Protein AF-A0A358B260-F1 (afdb_monomer_lite)

pLDDT: mean 90.32, std 5.15, range [68.19, 95.5]

Radius of gyration: 11.91 Å; chains: 1; bounding box: 26×24×34 Å

Secondary structure (DSSP, 8-state):
-EETTEE-EEEEE--S-EEEEETTEEEEE-SEEEEEES--TT-HHHHHHHHHHHHHHTT--B-TTBPEEEETTEEEEEEEE-

Structure (mmCIF, N/CA/C/O 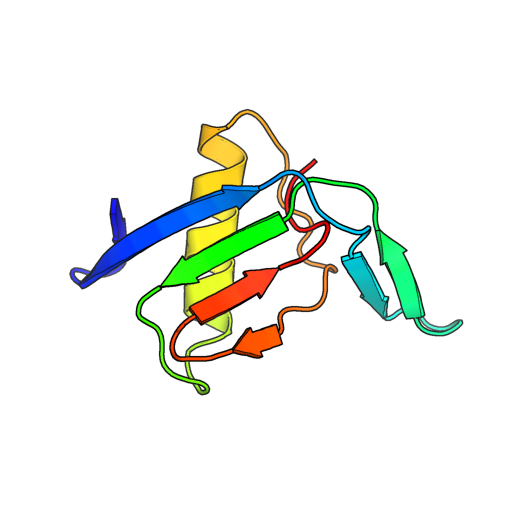backbone):
data_AF-A0A358B260-F1
#
_entry.id   AF-A0A358B260-F1
#
loop_
_atom_site.group_PDB
_atom_site.id
_atom_site.type_symbol
_atom_site.label_atom_id
_atom_site.label_alt_id
_atom_site.label_comp_id
_atom_site.label_asym_id
_atom_site.label_entity_id
_atom_site.label_seq_id
_atom_site.pdbx_PDB_ins_code
_atom_site.Cartn_x
_atom_site.Cartn_y
_atom_site.Cartn_z
_atom_site.occupancy
_atom_site.B_iso_or_equiv
_atom_site.auth_seq_id
_atom_site.auth_comp_id
_atom_site.auth_asym_id
_atom_site.auth_atom_id
_atom_site.pdbx_PDB_model_num
ATOM 1 N N . MET A 1 1 ? 3.244 8.530 -12.567 1.00 68.19 1 MET A N 1
ATOM 2 C CA . MET A 1 1 ? 3.925 9.369 -11.548 1.00 68.19 1 MET A CA 1
ATOM 3 C C . MET A 1 1 ? 5.403 9.013 -11.547 1.00 68.19 1 MET A C 1
ATOM 5 O O . MET A 1 1 ? 5.702 7.884 -11.892 1.00 68.19 1 MET A O 1
ATOM 9 N N . SER A 1 2 ? 6.322 9.914 -11.199 1.00 77.25 2 SER A N 1
ATOM 10 C CA . SER A 1 2 ? 7.736 9.561 -11.001 1.00 77.25 2 SER A CA 1
ATOM 11 C C . SER A 1 2 ? 8.143 9.703 -9.531 1.00 77.25 2 SER A C 1
ATOM 13 O O . SER A 1 2 ? 7.655 10.591 -8.834 1.00 77.25 2 SER A O 1
ATOM 15 N N . TYR A 1 3 ? 9.006 8.810 -9.045 1.00 77.94 3 TYR A N 1
ATOM 16 C CA . TYR A 1 3 ? 9.609 8.866 -7.708 1.00 77.94 3 TYR A CA 1
ATOM 17 C C . TYR A 1 3 ? 11.094 8.512 -7.833 1.00 77.94 3 TYR A C 1
ATOM 19 O O . TYR A 1 3 ? 11.445 7.534 -8.486 1.00 77.94 3 TYR A O 1
ATOM 27 N N . ARG A 1 4 ? 11.992 9.348 -7.297 1.00 81.25 4 ARG A N 1
ATOM 28 C CA . ARG A 1 4 ? 13.456 9.179 -7.453 1.00 81.25 4 ARG A CA 1
ATOM 29 C C . ARG A 1 4 ? 13.903 8.901 -8.905 1.00 81.25 4 ARG A C 1
ATOM 31 O O . ARG A 1 4 ? 14.740 8.043 -9.154 1.00 81.25 4 ARG A O 1
ATOM 38 N N . GLY A 1 5 ? 13.297 9.593 -9.873 1.00 80.19 5 GLY A N 1
ATOM 39 C CA . GLY A 1 5 ? 13.630 9.468 -11.299 1.00 80.19 5 GLY A CA 1
ATOM 40 C C . GLY A 1 5 ? 13.044 8.249 -12.027 1.00 80.19 5 GLY A C 1
ATOM 41 O O . GLY A 1 5 ? 13.186 8.163 -13.239 1.00 80.19 5 GLY A O 1
ATOM 42 N N . THR A 1 6 ? 12.339 7.343 -11.339 1.00 82.44 6 THR A N 1
ATOM 43 C CA . THR A 1 6 ? 11.696 6.169 -11.961 1.00 82.44 6 THR A CA 1
ATOM 44 C C . THR A 1 6 ? 10.196 6.393 -12.125 1.00 82.44 6 THR A C 1
ATOM 46 O O . THR A 1 6 ? 9.558 6.984 -11.253 1.00 82.44 6 THR A O 1
ATOM 49 N N . ALA A 1 7 ? 9.625 5.948 -13.248 1.00 87.50 7 ALA A N 1
ATOM 50 C CA . ALA A 1 7 ? 8.192 6.027 -13.507 1.00 87.50 7 ALA A CA 1
ATOM 51 C C . ALA A 1 7 ? 7.432 4.881 -12.820 1.00 87.50 7 ALA A C 1
ATOM 53 O O . ALA A 1 7 ? 7.788 3.714 -12.948 1.00 87.50 7 ALA A O 1
ATOM 54 N N . PHE A 1 8 ? 6.342 5.232 -12.146 1.00 89.06 8 PHE A N 1
ATOM 55 C CA . PHE A 1 8 ? 5.452 4.331 -11.428 1.00 89.06 8 PHE A CA 1
ATOM 56 C C . PHE A 1 8 ? 3.986 4.617 -11.748 1.00 89.06 8 PHE A C 1
ATOM 58 O O . PHE A 1 8 ? 3.566 5.749 -12.032 1.00 89.06 8 PHE A O 1
ATOM 65 N N . GLN A 1 9 ? 3.200 3.561 -11.634 1.00 91.44 9 GLN A N 1
ATOM 66 C CA . GLN A 1 9 ? 1.755 3.541 -11.675 1.00 91.44 9 GLN A CA 1
ATOM 67 C C . GLN A 1 9 ? 1.222 3.270 -10.272 1.00 91.44 9 GLN A C 1
ATOM 69 O O . GLN A 1 9 ? 1.755 2.444 -9.529 1.00 91.44 9 GLN A O 1
ATOM 74 N N . THR A 1 10 ? 0.145 3.963 -9.927 1.00 92.50 10 THR A N 1
ATOM 75 C CA . THR A 1 10 ? -0.554 3.799 -8.657 1.00 92.50 10 THR A CA 1
ATOM 76 C C . THR A 1 10 ? -2.036 3.622 -8.938 1.00 92.50 10 THR A C 1
ATOM 78 O O . THR A 1 10 ? -2.593 4.329 -9.778 1.00 92.50 10 THR A O 1
ATOM 81 N N . LYS A 1 11 ? -2.680 2.684 -8.248 1.00 92.88 11 LYS A N 1
ATOM 82 C CA . LYS A 1 11 ? -4.124 2.455 -8.331 1.00 92.88 11 LYS A CA 1
ATOM 83 C C . LYS A 1 11 ? -4.702 2.437 -6.926 1.00 92.88 11 LYS A C 1
ATOM 85 O O . LYS A 1 11 ? -4.233 1.668 -6.089 1.00 92.88 11 LYS A O 1
ATOM 90 N N . LEU A 1 12 ? -5.708 3.273 -6.689 1.00 91.38 12 LEU A N 1
ATOM 91 C CA . LEU A 1 12 ? -6.551 3.189 -5.504 1.00 91.38 12 LEU A CA 1
ATOM 92 C C . LEU A 1 12 ? -7.783 2.373 -5.872 1.00 91.38 12 LEU A C 1
ATOM 94 O O . LEU A 1 12 ? -8.435 2.655 -6.876 1.00 91.38 12 LEU A O 1
ATOM 98 N N . LEU A 1 13 ? -8.070 1.341 -5.090 1.00 89.94 13 LEU A N 1
ATOM 99 C CA . LEU A 1 13 ? -9.181 0.436 -5.340 1.00 89.94 13 LEU A CA 1
ATOM 100 C C . LEU A 1 13 ? -10.038 0.311 -4.079 1.00 89.94 13 LEU A C 1
ATOM 102 O O . LEU A 1 13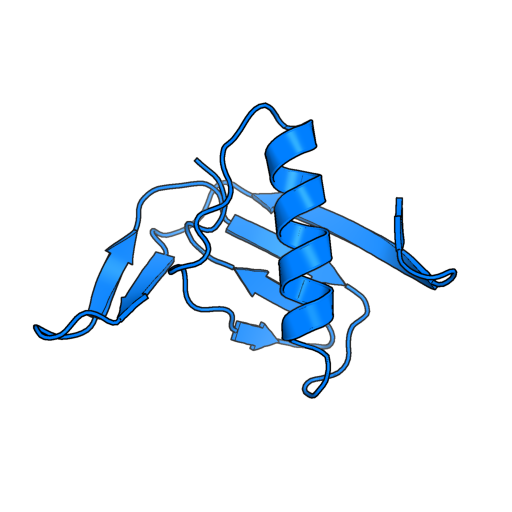 ? -9.477 0.161 -2.985 1.00 89.94 13 LEU A O 1
ATOM 106 N N . PRO A 1 14 ? -11.378 0.308 -4.205 1.00 83.44 14 PRO A N 1
ATOM 107 C CA . PRO A 1 14 ? -12.211 -0.238 -3.148 1.00 83.44 14 PRO A CA 1
ATOM 108 C C . PRO A 1 14 ? -11.818 -1.707 -2.971 1.00 83.44 14 PRO A C 1
ATOM 110 O O . PRO A 1 14 ? -11.658 -2.449 -3.942 1.00 83.44 14 PRO A O 1
ATOM 113 N N . GLY A 1 15 ? -11.580 -2.116 -1.733 1.00 71.81 15 GLY A N 1
ATOM 114 C CA . GLY A 1 15 ? -10.996 -3.418 -1.455 1.00 71.81 15 GLY A CA 1
ATOM 115 C C . GLY A 1 15 ? -11.393 -3.949 -0.094 1.00 71.81 15 GLY A C 1
ATOM 116 O O . GLY A 1 15 ? -12.130 -3.316 0.661 1.00 71.81 15 GLY A O 1
ATOM 117 N N . ARG A 1 16 ? -10.895 -5.148 0.206 1.00 77.88 16 ARG A N 1
ATOM 118 C CA . ARG A 1 16 ? -11.040 -5.743 1.534 1.00 77.88 16 ARG A CA 1
ATOM 119 C C . ARG A 1 16 ? -10.336 -4.853 2.566 1.00 77.88 16 ARG A C 1
ATOM 121 O O . ARG A 1 16 ? -9.325 -4.233 2.226 1.00 77.88 16 ARG A O 1
ATOM 128 N N . PRO A 1 17 ? -10.818 -4.826 3.821 1.00 83.25 17 PRO A N 1
ATOM 129 C CA . PRO A 1 17 ? -10.060 -4.236 4.909 1.00 83.25 17 PRO A CA 1
ATOM 130 C C . PRO A 1 17 ? -8.645 -4.816 4.945 1.00 83.25 17 PRO A C 1
ATOM 132 O O . PRO A 1 17 ? -8.445 -6.027 4.812 1.00 83.25 17 PRO A O 1
ATOM 135 N N . GLY A 1 18 ? -7.678 -3.927 5.128 1.00 88.56 18 GLY A N 1
ATOM 136 C CA . GLY A 1 18 ? -6.293 -4.273 5.365 1.00 88.56 18 GLY A CA 1
ATOM 137 C C . GLY A 1 18 ? -6.074 -4.964 6.695 1.00 88.56 18 GLY A C 1
ATOM 138 O O . GLY A 1 18 ? -6.997 -5.199 7.477 1.00 88.56 18 GLY A O 1
ATOM 139 N N . LYS A 1 19 ? -4.806 -5.241 6.978 1.00 92.44 19 LYS A N 1
ATOM 140 C CA . LYS A 1 19 ? -4.366 -5.747 8.277 1.00 92.44 19 LYS A CA 1
ATOM 141 C C . LYS A 1 19 ? -3.230 -4.886 8.802 1.00 92.44 19 LYS A C 1
ATOM 143 O O . LYS A 1 19 ? -2.348 -4.522 8.034 1.00 92.44 19 LYS A O 1
ATOM 148 N N . ALA A 1 20 ? -3.227 -4.610 10.097 1.00 91.31 20 ALA A N 1
ATOM 149 C CA . ALA A 1 20 ? -2.090 -4.052 10.820 1.00 91.31 20 ALA A CA 1
ATOM 150 C C . ALA A 1 20 ? -1.690 -5.006 11.945 1.00 91.31 20 ALA A C 1
ATOM 152 O O . ALA A 1 20 ? -2.550 -5.638 12.554 1.00 91.31 20 ALA A O 1
ATOM 153 N N . LEU A 1 21 ? -0.392 -5.112 12.229 1.00 90.75 21 LEU A N 1
ATOM 154 C CA . LEU A 1 21 ? 0.094 -5.875 13.380 1.00 90.75 21 LEU A CA 1
ATOM 155 C C . LEU A 1 21 ? 0.100 -4.982 14.623 1.00 90.75 21 LEU A C 1
ATOM 157 O O . LEU A 1 21 ? 0.659 -3.884 14.602 1.00 90.75 21 LEU A O 1
ATOM 161 N N . THR A 1 22 ? -0.509 -5.463 15.702 1.00 88.81 22 THR A N 1
ATOM 162 C CA . THR A 1 22 ? -0.459 -4.866 17.040 1.00 88.81 22 THR A CA 1
ATOM 163 C C . THR A 1 22 ? 0.117 -5.871 18.036 1.00 88.81 22 THR A C 1
ATOM 165 O O . THR A 1 22 ? 0.336 -7.037 17.706 1.00 88.81 22 THR A O 1
ATOM 168 N N . ALA A 1 23 ? 0.330 -5.437 19.281 1.00 90.19 23 ALA A N 1
ATOM 169 C CA . ALA A 1 23 ? 0.744 -6.330 20.364 1.00 90.19 23 ALA A CA 1
ATOM 170 C C . ALA A 1 23 ? -0.274 -7.457 20.640 1.00 90.19 23 ALA A C 1
ATOM 172 O O . ALA A 1 23 ? 0.092 -8.493 21.180 1.00 90.19 23 ALA A O 1
ATOM 173 N N . GLN A 1 24 ? -1.541 -7.267 20.258 1.00 89.62 24 GLN A N 1
ATOM 174 C CA . GLN A 1 24 ? -2.626 -8.237 20.428 1.00 89.62 24 GLN A CA 1
ATOM 175 C C . GLN A 1 24 ? -2.838 -9.127 19.190 1.00 89.62 24 GLN A C 1
ATOM 177 O O . GLN A 1 24 ? -3.702 -10.000 19.210 1.00 89.62 24 GLN A O 1
ATOM 182 N N . GLY A 1 25 ? -2.073 -8.916 18.112 1.00 91.19 25 GLY A N 1
ATOM 183 C CA . GLY A 1 25 ? -2.166 -9.680 16.868 1.00 91.19 25 GLY A CA 1
ATOM 184 C C . GLY A 1 25 ? -2.544 -8.832 15.653 1.00 91.19 25 GLY A C 1
ATOM 185 O O . GLY A 1 25 ? -2.384 -7.613 15.635 1.00 91.19 25 GLY A O 1
ATOM 186 N N . ALA A 1 26 ? -3.006 -9.489 14.588 1.00 91.62 26 ALA A N 1
ATOM 187 C CA . ALA A 1 26 ? -3.419 -8.805 13.367 1.00 91.62 26 ALA A CA 1
ATOM 188 C C . ALA A 1 26 ? -4.833 -8.223 13.520 1.00 91.62 26 ALA A C 1
ATOM 190 O O . ALA A 1 26 ? -5.795 -8.970 13.688 1.00 91.62 26 ALA A O 1
ATOM 191 N N . VAL A 1 27 ? -4.965 -6.902 13.401 1.00 92.56 27 VAL A N 1
ATOM 192 C CA . VAL A 1 27 ? -6.249 -6.185 13.438 1.00 92.56 27 VAL A CA 1
ATOM 193 C C . VAL A 1 27 ? -6.640 -5.698 12.047 1.00 92.56 27 VAL A C 1
ATOM 195 O O . VAL A 1 2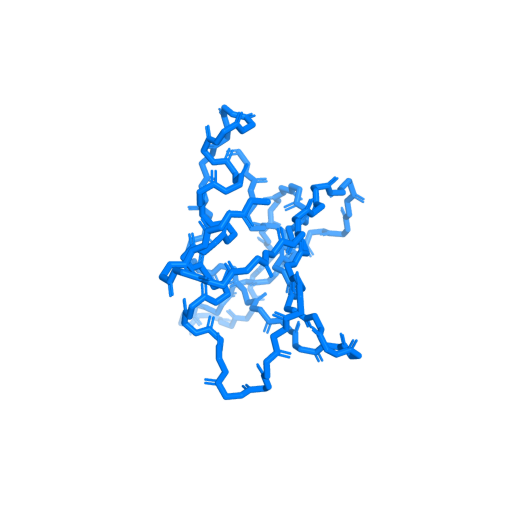7 ? -5.773 -5.366 11.235 1.00 92.56 27 VAL A O 1
ATOM 198 N N . ALA A 1 28 ? -7.942 -5.650 11.764 1.00 90.69 28 ALA A N 1
ATOM 199 C CA . ALA A 1 28 ? -8.454 -5.131 10.500 1.00 90.69 28 ALA A CA 1
ATOM 200 C C . ALA A 1 28 ? -8.272 -3.608 10.414 1.00 90.69 28 ALA A C 1
ATOM 202 O O . ALA A 1 28 ? -8.487 -2.890 11.390 1.00 90.69 28 ALA A O 1
ATOM 203 N N . VAL A 1 29 ? -7.906 -3.121 9.231 1.00 89.31 29 VAL A N 1
ATOM 204 C CA . VAL A 1 29 ? -7.755 -1.693 8.937 1.00 89.31 29 VAL A CA 1
ATOM 205 C C . VAL A 1 29 ? -8.723 -1.315 7.816 1.00 89.31 29 VAL A C 1
ATOM 207 O O . VAL A 1 29 ? -8.578 -1.833 6.706 1.00 89.31 29 VAL A O 1
ATOM 210 N N . PRO A 1 30 ? -9.713 -0.442 8.060 1.00 87.75 30 PRO A N 1
ATOM 211 C CA . PRO A 1 30 ? -10.591 0.035 7.000 1.00 87.75 30 PRO A CA 1
ATOM 212 C C . PRO A 1 30 ? -9.838 0.987 6.061 1.00 87.75 30 PRO A C 1
ATOM 214 O O . PRO A 1 30 ? -8.874 1.633 6.466 1.00 87.75 30 PRO A O 1
ATOM 217 N N . GLY A 1 31 ? -10.291 1.080 4.813 1.00 89.44 31 GLY A N 1
ATOM 218 C CA . GLY A 1 31 ? -9.749 2.014 3.828 1.00 89.44 31 GLY A CA 1
ATOM 219 C C . GLY A 1 31 ? -9.620 1.409 2.435 1.00 89.44 31 GLY A C 1
ATOM 220 O O . GLY A 1 31 ? -9.783 0.205 2.224 1.00 89.44 31 GLY A O 1
ATOM 221 N N . LEU A 1 32 ? -9.301 2.270 1.479 1.00 92.62 32 LEU A N 1
ATOM 222 C CA . LEU A 1 32 ? -8.947 1.900 0.121 1.00 92.62 32 LEU A CA 1
ATOM 223 C C . LEU A 1 32 ? -7.621 1.137 0.098 1.00 92.62 32 LEU A C 1
ATOM 225 O O . LEU A 1 32 ? -6.705 1.358 0.897 1.00 92.62 32 LEU A O 1
ATOM 229 N N . SER A 1 33 ? -7.522 0.236 -0.871 1.00 93.31 33 SER A N 1
ATOM 230 C CA . SER A 1 33 ? -6.279 -0.454 -1.185 1.00 93.31 33 SER A CA 1
ATOM 231 C C . SER A 1 33 ? -5.445 0.393 -2.133 1.00 93.31 33 SER A C 1
ATOM 233 O O . SER A 1 33 ? -5.972 0.912 -3.115 1.00 93.31 33 SER A O 1
ATOM 235 N N . VAL A 1 34 ? -4.142 0.492 -1.876 1.00 94.06 34 VAL A N 1
ATOM 236 C CA . VAL A 1 34 ? -3.201 1.189 -2.760 1.00 94.06 34 VAL A CA 1
ATOM 237 C C . VAL A 1 34 ? -2.264 0.169 -3.391 1.00 94.06 34 VAL A C 1
ATOM 239 O O . VAL A 1 34 ? -1.484 -0.473 -2.692 1.00 94.06 34 VAL A O 1
ATOM 242 N N . ALA A 1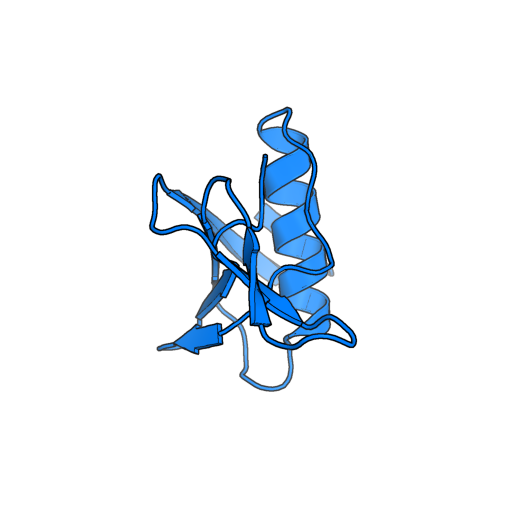 35 ? -2.342 0.012 -4.709 1.00 94.56 35 ALA A N 1
ATOM 243 C CA . ALA A 1 35 ? -1.426 -0.818 -5.483 1.00 94.56 35 ALA A CA 1
ATOM 244 C C . ALA A 1 35 ? -0.415 0.063 -6.219 1.00 94.56 35 ALA A C 1
ATOM 246 O O . ALA A 1 35 ? -0.804 1.025 -6.885 1.00 94.56 35 ALA A O 1
ATOM 247 N N . VAL A 1 36 ? 0.870 -0.270 -6.119 1.00 94.69 36 VAL A N 1
ATOM 248 C CA . VAL A 1 36 ? 1.964 0.478 -6.748 1.00 94.69 36 VAL A CA 1
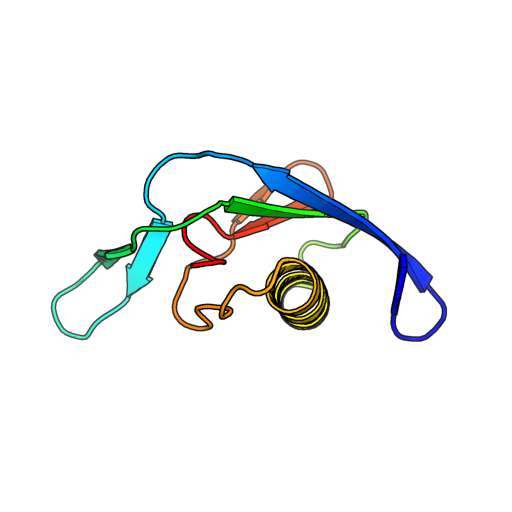ATOM 249 C C . VAL A 1 36 ? 2.874 -0.461 -7.537 1.00 94.69 36 VAL A C 1
ATOM 251 O O . VAL A 1 36 ? 3.258 -1.522 -7.045 1.00 94.69 36 VAL A O 1
ATOM 254 N N . ALA A 1 37 ? 3.196 -0.082 -8.772 1.00 94.50 37 ALA A N 1
ATOM 255 C CA . ALA A 1 37 ? 3.990 -0.882 -9.704 1.00 94.50 37 ALA A CA 1
ATOM 256 C C . ALA A 1 37 ? 4.708 0.017 -10.730 1.00 94.50 37 ALA A C 1
ATOM 258 O O . ALA A 1 37 ? 4.248 1.132 -10.971 1.00 94.50 37 ALA A O 1
ATOM 259 N N . PRO A 1 38 ? 5.777 -0.446 -11.391 1.00 93.56 38 PRO A N 1
ATOM 260 C CA . PRO A 1 38 ? 6.514 -1.671 -11.092 1.00 93.56 38 PRO A CA 1
ATOM 261 C C . PRO A 1 38 ? 7.410 -1.488 -9.860 1.00 93.56 38 PRO A C 1
ATOM 263 O O . PRO A 1 38 ? 7.948 -0.409 -9.641 1.00 93.56 38 PRO A O 1
ATOM 266 N N . PHE A 1 39 ? 7.583 -2.541 -9.067 1.00 92.19 39 PHE A N 1
ATOM 267 C CA . PHE A 1 39 ? 8.546 -2.585 -7.966 1.00 92.19 39 PHE A CA 1
ATOM 268 C C . PHE A 1 39 ? 9.147 -3.985 -7.818 1.00 92.19 39 PHE A C 1
ATOM 270 O O . PHE A 1 39 ? 8.527 -4.984 -8.183 1.00 92.19 39 PHE A O 1
ATOM 277 N N . GLY A 1 40 ? 10.346 -4.048 -7.244 1.00 91.81 40 GLY A N 1
ATOM 278 C CA . GLY A 1 40 ? 10.951 -5.278 -6.738 1.00 91.81 40 GLY A CA 1
ATOM 279 C C . GLY A 1 40 ? 10.415 -5.681 -5.359 1.00 91.81 40 GLY A C 1
ATOM 280 O O . GLY A 1 40 ? 9.876 -4.860 -4.606 1.00 91.81 40 GLY A O 1
ATOM 281 N N . MET A 1 41 ? 10.592 -6.957 -5.003 1.00 91.62 41 MET A N 1
ATOM 282 C CA . MET A 1 41 ? 10.244 -7.483 -3.673 1.00 91.62 41 MET A CA 1
ATOM 283 C C . MET A 1 41 ? 11.088 -6.839 -2.557 1.00 91.62 41 MET A C 1
ATOM 285 O O . MET A 1 41 ? 10.637 -6.704 -1.428 1.00 91.62 41 MET A O 1
ATOM 289 N N . ASP A 1 42 ? 12.297 -6.391 -2.864 1.00 92.94 42 ASP A N 1
ATOM 290 C CA . ASP A 1 42 ? 13.213 -5.673 -1.973 1.00 92.94 42 ASP A CA 1
ATOM 291 C C . ASP A 1 42 ? 12.857 -4.182 -1.812 1.00 92.94 42 ASP A C 1
ATOM 293 O O . ASP A 1 42 ? 13.335 -3.501 -0.907 1.00 92.94 42 ASP A O 1
ATOM 297 N N . GLN A 1 43 ? 11.961 -3.659 -2.651 1.00 92.81 43 GLN A N 1
ATOM 298 C CA . GLN A 1 43 ? 11.674 -2.227 -2.751 1.00 92.81 43 GLN A CA 1
ATOM 299 C C . GLN A 1 43 ? 10.459 -1.776 -1.923 1.00 92.81 43 GLN A C 1
ATOM 301 O O . GLN A 1 43 ? 9.850 -0.741 -2.204 1.00 92.81 43 GLN A O 1
ATOM 306 N N . GLY A 1 44 ? 10.107 -2.523 -0.872 1.00 91.94 44 GLY A N 1
ATOM 307 C CA . GLY A 1 44 ? 8.900 -2.281 -0.075 1.00 91.94 44 GLY A CA 1
ATOM 308 C C . GLY A 1 44 ? 8.825 -0.895 0.573 1.00 91.94 44 GLY A C 1
ATOM 309 O O . GLY A 1 44 ? 7.748 -0.303 0.629 1.00 91.94 44 GLY A O 1
ATOM 310 N N . GLN A 1 45 ? 9.955 -0.330 1.014 1.00 92.44 45 GLN A N 1
ATOM 311 C CA . GLN A 1 45 ? 9.969 1.023 1.585 1.00 92.44 45 GLN A CA 1
ATOM 312 C C . GLN A 1 45 ? 9.664 2.095 0.529 1.00 92.44 45 GLN A C 1
ATOM 314 O O . GLN A 1 45 ? 8.844 2.977 0.769 1.00 92.44 45 GLN A O 1
ATOM 319 N N . MET A 1 46 ? 10.261 1.993 -0.663 1.00 93.00 46 MET A N 1
ATOM 320 C CA . MET A 1 46 ? 9.979 2.929 -1.759 1.00 93.00 46 MET A CA 1
ATOM 321 C C . MET A 1 46 ? 8.526 2.817 -2.223 1.00 93.00 46 MET A C 1
ATOM 323 O O . MET A 1 46 ? 7.870 3.830 -2.463 1.00 93.00 46 MET A O 1
ATOM 327 N N . ALA A 1 47 ? 7.997 1.594 -2.280 1.00 93.81 47 ALA A N 1
ATOM 328 C CA . ALA A 1 47 ? 6.593 1.355 -2.573 1.00 93.81 47 ALA A CA 1
ATOM 329 C C . ALA A 1 47 ? 5.659 2.017 -1.546 1.00 93.81 47 ALA A C 1
ATOM 331 O O . ALA A 1 47 ? 4.668 2.632 -1.940 1.00 93.81 47 ALA A O 1
ATOM 332 N N . LYS A 1 48 ? 5.983 1.957 -0.245 1.00 94.06 48 LYS A N 1
ATOM 333 C CA . LYS A 1 48 ? 5.227 2.665 0.805 1.00 94.06 48 LYS A CA 1
ATOM 334 C C . LYS A 1 48 ? 5.245 4.178 0.610 1.00 94.06 48 LYS A C 1
ATOM 336 O O . LYS A 1 48 ? 4.203 4.812 0.748 1.00 94.06 48 LYS A O 1
ATOM 341 N N . ASP A 1 49 ? 6.393 4.755 0.263 1.00 94.19 49 ASP A N 1
ATOM 342 C CA . ASP A 1 49 ? 6.495 6.198 0.027 1.00 94.19 49 ASP A CA 1
ATOM 343 C C . ASP A 1 49 ? 5.618 6.638 -1.153 1.00 94.19 49 ASP A C 1
ATOM 345 O O . ASP A 1 49 ? 4.895 7.629 -1.056 1.00 94.19 49 ASP A O 1
ATOM 349 N N . VAL A 1 50 ? 5.631 5.872 -2.250 1.00 94.62 50 VAL A N 1
ATOM 350 C CA . VAL A 1 50 ? 4.779 6.125 -3.421 1.00 94.62 50 VAL A CA 1
ATOM 351 C C . VAL A 1 50 ? 3.299 5.932 -3.091 1.00 94.62 50 VAL A C 1
ATOM 353 O O . VAL A 1 50 ? 2.474 6.747 -3.505 1.00 94.62 50 VAL A O 1
ATOM 356 N N . ALA A 1 51 ? 2.953 4.898 -2.321 1.00 94.25 51 ALA A N 1
ATOM 357 C CA . ALA A 1 51 ? 1.582 4.653 -1.887 1.00 94.25 51 ALA A CA 1
ATOM 358 C C . ALA A 1 51 ? 1.050 5.785 -0.995 1.00 94.25 51 ALA A C 1
ATOM 360 O O . ALA A 1 51 ? -0.096 6.205 -1.161 1.00 94.25 51 ALA A O 1
ATOM 361 N N . ARG A 1 52 ? 1.897 6.330 -0.111 1.00 94.62 52 ARG A N 1
ATOM 362 C CA . ARG A 1 52 ? 1.576 7.510 0.696 1.00 94.62 52 ARG A CA 1
ATOM 363 C C . ARG A 1 52 ? 1.241 8.714 -0.176 1.00 94.62 52 ARG A C 1
ATOM 365 O O . ARG A 1 52 ? 0.160 9.270 -0.029 1.00 94.62 52 ARG A O 1
ATOM 372 N N . ILE A 1 53 ? 2.120 9.055 -1.118 1.00 93.81 53 ILE A N 1
ATOM 373 C CA . ILE A 1 53 ? 1.905 10.187 -2.032 1.00 93.81 53 ILE A CA 1
ATOM 374 C C . ILE A 1 53 ? 0.611 9.998 -2.838 1.00 93.81 53 ILE A C 1
ATOM 376 O O . ILE A 1 53 ? -0.139 10.949 -3.041 1.00 93.81 53 ILE A O 1
ATOM 380 N N . ALA A 1 54 ? 0.332 8.777 -3.307 1.00 92.94 54 ALA A N 1
ATOM 381 C CA . ALA A 1 54 ? -0.891 8.483 -4.050 1.00 92.94 54 ALA A CA 1
ATOM 382 C C . ALA A 1 54 ? -2.153 8.663 -3.196 1.00 92.94 54 ALA A C 1
ATOM 384 O O . ALA A 1 54 ? -3.146 9.185 -3.693 1.00 92.94 54 ALA A O 1
ATOM 385 N N . CYS A 1 55 ? -2.103 8.260 -1.925 1.00 94.06 55 CYS A N 1
ATOM 386 C CA . CYS A 1 55 ? -3.209 8.449 -0.995 1.00 94.06 55 CYS A CA 1
ATOM 387 C C . CYS A 1 55 ? -3.449 9.926 -0.663 1.00 94.06 55 CYS A C 1
ATOM 389 O O . CYS A 1 55 ? -4.578 10.396 -0.752 1.00 94.06 55 CYS A O 1
ATOM 391 N N . GLU A 1 56 ? -2.385 10.672 -0.361 1.00 94.06 56 GLU A N 1
ATOM 392 C CA . GLU A 1 56 ? -2.459 12.107 -0.054 1.00 94.06 56 GLU A CA 1
ATOM 393 C C . GLU A 1 56 ? -3.023 12.911 -1.238 1.00 94.06 56 GLU A C 1
ATOM 395 O O . GLU A 1 56 ? -3.799 13.843 -1.052 1.00 94.06 56 GLU A O 1
ATOM 400 N N . ARG A 1 57 ? -2.699 12.518 -2.477 1.00 91.94 57 ARG A N 1
ATOM 401 C CA . ARG A 1 57 ? -3.279 13.114 -3.696 1.00 91.94 57 ARG A CA 1
ATOM 402 C C . ARG A 1 57 ? -4.756 12.804 -3.900 1.00 91.94 57 ARG A C 1
ATOM 404 O O . ARG A 1 57 ? -5.414 13.529 -4.633 1.00 91.94 57 ARG A O 1
ATOM 411 N N . ALA A 1 58 ? -5.247 11.726 -3.302 1.00 90.50 58 ALA A N 1
ATOM 412 C CA . ALA A 1 58 ? -6.662 11.386 -3.280 1.00 90.50 58 ALA A CA 1
ATOM 413 C C . ALA A 1 58 ? -7.378 12.002 -2.064 1.00 90.50 58 ALA A C 1
ATOM 415 O O . ALA A 1 58 ? -8.457 11.539 -1.709 1.00 90.50 58 ALA A O 1
ATOM 416 N N . GLU A 1 59 ? -6.759 12.998 -1.412 1.00 91.62 59 GLU A N 1
ATOM 417 C CA . GLU A 1 59 ? -7.261 13.682 -0.211 1.00 91.62 59 GLU A CA 1
ATOM 418 C C . GLU A 1 59 ? -7.457 12.754 1.003 1.00 91.62 59 GLU A C 1
ATOM 420 O O . GLU A 1 59 ? -8.078 13.129 1.996 1.00 91.62 59 GLU A O 1
ATOM 425 N N . GLY A 1 60 ? -6.882 11.550 0.951 1.00 90.56 60 GLY A N 1
ATOM 426 C CA . GLY A 1 60 ? -6.867 10.596 2.051 1.00 90.56 60 GLY A CA 1
ATOM 427 C C . GLY A 1 60 ? -5.604 10.697 2.906 1.00 90.56 60 GLY A C 1
ATOM 428 O O . GLY A 1 60 ? -4.633 11.392 2.595 1.00 90.56 60 GLY A O 1
ATOM 429 N N . ARG A 1 61 ? -5.584 9.927 3.990 1.00 91.56 61 ARG A N 1
ATOM 430 C CA . ARG A 1 61 ? -4.454 9.754 4.894 1.00 91.56 61 ARG A CA 1
ATOM 431 C C . ARG A 1 61 ? -3.897 8.342 4.788 1.00 91.56 61 ARG A C 1
ATOM 433 O O . ARG A 1 61 ? -4.583 7.341 4.994 1.00 91.56 61 ARG A O 1
ATOM 440 N N . PHE A 1 62 ? -2.598 8.256 4.513 1.00 92.56 62 PHE A N 1
ATOM 441 C CA . PHE A 1 62 ? -1.929 6.967 4.411 1.00 92.56 62 PHE A CA 1
ATOM 442 C C . PHE A 1 62 ? -1.766 6.301 5.783 1.00 92.56 62 PHE A C 1
ATOM 444 O O . PHE A 1 62 ? -1.190 6.882 6.709 1.00 92.56 62 PHE A O 1
ATOM 451 N N . ASN A 1 63 ? -2.213 5.052 5.905 1.00 91.38 63 ASN A N 1
ATOM 452 C CA . ASN A 1 63 ? -2.008 4.249 7.101 1.00 91.38 63 ASN A CA 1
ATOM 453 C C . ASN A 1 63 ? -0.697 3.459 7.010 1.00 91.38 63 ASN A C 1
ATOM 455 O O . ASN A 1 63 ? -0.645 2.348 6.488 1.00 91.38 63 ASN A O 1
ATOM 459 N N . ALA A 1 64 ? 0.367 4.002 7.604 1.00 87.62 64 ALA A N 1
ATOM 460 C CA . ALA A 1 64 ? 1.687 3.367 7.616 1.00 87.62 64 ALA A CA 1
ATOM 461 C C . ALA A 1 64 ? 1.746 2.016 8.362 1.00 87.62 64 ALA A C 1
ATOM 463 O O . ALA A 1 64 ? 2.715 1.271 8.193 1.00 87.62 64 ALA A O 1
ATOM 464 N N . ARG A 1 65 ? 0.735 1.694 9.185 1.00 88.44 65 ARG A N 1
ATOM 465 C CA . ARG A 1 65 ? 0.630 0.409 9.894 1.00 88.44 65 ARG A CA 1
ATOM 466 C C . ARG A 1 65 ? -0.027 -0.683 9.050 1.00 88.44 65 ARG A C 1
ATOM 468 O O . ARG A 1 65 ? 0.048 -1.847 9.440 1.00 88.44 65 ARG A O 1
ATOM 475 N N . ALA A 1 66 ? -0.651 -0.336 7.922 1.00 91.94 66 ALA A N 1
ATOM 476 C CA . ALA A 1 66 ? -1.201 -1.316 6.999 1.00 91.94 66 ALA A CA 1
ATOM 477 C C . ALA A 1 66 ? -0.079 -2.192 6.417 1.00 91.94 66 ALA A C 1
ATOM 479 O O . ALA A 1 66 ? 0.959 -1.706 5.954 1.00 91.94 66 ALA A O 1
ATOM 480 N N . LEU A 1 67 ? -0.283 -3.505 6.456 1.00 92.06 67 LEU A N 1
ATOM 481 C CA . LEU A 1 67 ? 0.634 -4.477 5.885 1.00 92.06 67 LEU A CA 1
ATOM 482 C C . LEU A 1 67 ? 0.607 -4.389 4.359 1.00 92.06 67 LEU A C 1
ATOM 484 O O . LEU A 1 67 ? -0.450 -4.390 3.730 1.00 92.06 67 LEU A O 1
ATOM 488 N N . GLY A 1 68 ? 1.801 -4.343 3.774 1.00 92.44 68 GLY A N 1
ATOM 489 C CA . GLY A 1 68 ? 1.994 -4.462 2.337 1.00 92.44 68 GLY A CA 1
ATOM 490 C C . GLY A 1 68 ? 2.213 -5.913 1.937 1.00 92.44 68 GLY A C 1
ATOM 491 O O . GLY A 1 68 ? 2.861 -6.670 2.661 1.00 92.44 68 GLY A O 1
ATOM 492 N N . ARG A 1 69 ? 1.723 -6.287 0.760 1.00 93.38 69 ARG A N 1
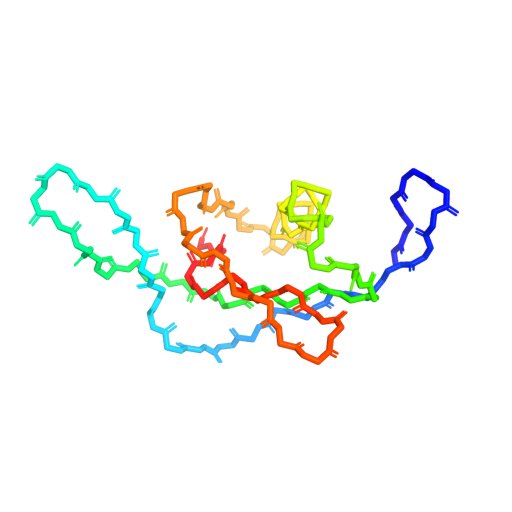ATOM 493 C CA . ARG A 1 69 ? 1.976 -7.586 0.137 1.00 93.38 69 ARG A CA 1
ATOM 494 C C . ARG A 1 69 ? 2.525 -7.380 -1.265 1.00 93.38 69 ARG A C 1
ATOM 496 O O . ARG A 1 69 ? 1.972 -6.601 -2.037 1.00 93.38 69 ARG A O 1
ATOM 503 N N . PHE A 1 70 ? 3.586 -8.104 -1.593 1.00 94.25 70 PHE A N 1
ATOM 504 C CA . PHE A 1 70 ? 4.141 -8.118 -2.938 1.00 94.25 70 PHE A CA 1
ATOM 505 C C . PHE A 1 70 ? 3.456 -9.194 -3.786 1.00 94.25 70 PHE A C 1
ATOM 507 O O . PHE A 1 70 ? 3.414 -10.358 -3.388 1.00 94.25 70 PHE A O 1
ATOM 514 N N . VAL A 1 71 ? 2.909 -8.817 -4.943 1.00 92.75 71 VAL A N 1
ATOM 515 C CA . VAL A 1 71 ? 2.270 -9.731 -5.901 1.00 92.75 71 VAL A CA 1
ATOM 516 C C . VAL A 1 71 ? 2.600 -9.271 -7.318 1.00 92.75 71 VAL A C 1
ATOM 518 O O . VAL A 1 71 ? 2.306 -8.136 -7.676 1.00 92.75 71 VAL A O 1
ATOM 521 N N . ALA A 1 72 ? 3.187 -10.156 -8.128 1.00 91.88 72 ALA A N 1
ATOM 522 C CA . ALA A 1 72 ? 3.398 -9.951 -9.567 1.00 91.88 72 ALA A CA 1
ATOM 523 C C . ALA A 1 72 ? 4.028 -8.588 -9.951 1.00 91.88 72 ALA A C 1
ATOM 525 O O . ALA A 1 72 ? 3.547 -7.909 -10.856 1.00 91.88 72 ALA A O 1
ATOM 526 N N . GLY A 1 73 ? 5.093 -8.162 -9.258 1.00 93.25 73 GLY A N 1
ATOM 527 C CA . GLY A 1 73 ? 5.778 -6.893 -9.560 1.00 93.25 73 GLY A CA 1
ATOM 528 C C . GLY A 1 73 ? 5.093 -5.646 -8.995 1.00 93.25 73 GLY A C 1
ATOM 529 O O . GLY A 1 73 ? 5.489 -4.526 -9.321 1.00 93.25 73 GLY A O 1
ATOM 530 N N . ALA A 1 74 ? 4.073 -5.826 -8.155 1.00 94.81 74 ALA A N 1
ATOM 531 C CA . ALA A 1 74 ? 3.362 -4.753 -7.483 1.00 94.81 74 ALA A CA 1
ATOM 532 C C . ALA A 1 74 ? 3.388 -4.934 -5.964 1.00 94.81 74 ALA A C 1
ATOM 534 O O . ALA A 1 74 ? 3.304 -6.047 -5.445 1.00 94.81 74 ALA A O 1
ATOM 535 N N . TRP A 1 75 ? 3.430 -3.817 -5.249 1.00 95.50 75 TRP A N 1
ATOM 536 C CA . TRP A 1 75 ? 3.133 -3.770 -3.823 1.00 95.50 75 TRP A CA 1
ATOM 537 C C . TRP A 1 75 ? 1.692 -3.328 -3.618 1.00 95.50 75 TRP A C 1
ATOM 539 O O . TRP A 1 75 ? 1.267 -2.313 -4.167 1.00 95.50 75 TRP A O 1
ATOM 549 N N . VAL A 1 76 ? 0.947 -4.087 -2.821 1.00 94.88 76 VAL A N 1
ATOM 550 C CA . VAL A 1 76 ? -0.457 -3.825 -2.501 1.00 94.88 76 VAL A CA 1
ATOM 551 C C . VAL A 1 76 ? -0.589 -3.579 -1.006 1.00 94.88 76 VAL A C 1
ATOM 553 O O . VAL A 1 76 ? -0.246 -4.442 -0.199 1.00 94.88 76 VAL A O 1
ATOM 556 N N . PHE A 1 77 ? -1.100 -2.406 -0.648 1.00 94.50 77 PHE A N 1
ATOM 557 C CA . PHE A 1 77 ? -1.384 -1.984 0.721 1.00 94.50 77 PHE A CA 1
ATOM 558 C C . PHE A 1 77 ? -2.899 -1.915 0.914 1.00 94.50 77 PHE A C 1
ATOM 560 O O . PHE A 1 77 ? -3.527 -0.895 0.625 1.00 94.50 77 PHE A O 1
ATOM 567 N N . GLU A 1 78 ? -3.498 -3.022 1.348 1.00 94.19 78 GLU A N 1
ATOM 568 C CA . GLU A 1 78 ? -4.928 -3.090 1.682 1.00 94.19 78 GLU A CA 1
ATOM 569 C C . GLU A 1 78 ? -5.195 -2.236 2.932 1.00 94.19 78 GLU A C 1
ATOM 571 O O . GLU A 1 78 ? -4.411 -2.284 3.880 1.00 94.19 78 GLU A O 1
ATOM 576 N N . GLY A 1 79 ? -6.257 -1.421 2.937 1.00 90.38 79 GLY A N 1
ATOM 577 C CA . GLY A 1 79 ? -6.510 -0.448 4.015 1.00 90.38 79 GLY A CA 1
ATOM 578 C C . GLY A 1 79 ? -5.415 0.619 4.163 1.00 90.38 79 GLY A C 1
ATOM 579 O O . GLY A 1 79 ? -5.268 1.222 5.224 1.00 90.38 79 GLY A O 1
ATOM 580 N N . GLY A 1 80 ? -4.599 0.815 3.123 1.00 88.12 80 GLY A N 1
ATOM 581 C CA . GLY A 1 80 ? -3.476 1.746 3.139 1.00 88.12 80 GLY A CA 1
ATOM 582 C C . GLY A 1 80 ? -3.892 3.210 3.022 1.00 88.12 80 GLY A C 1
ATOM 583 O O . GLY A 1 80 ? -3.089 4.069 3.365 1.00 88.12 80 GLY A O 1
ATOM 584 N N . CYS A 1 81 ? -5.110 3.509 2.561 1.00 90.31 81 CYS A N 1
ATOM 585 C CA . CYS A 1 81 ? -5.579 4.879 2.352 1.00 90.31 81 CYS A CA 1
ATOM 586 C C . CYS A 1 81 ? -7.001 5.094 2.878 1.00 90.31 81 CYS A C 1
ATOM 588 O O . CYS A 1 81 ? -7.904 4.369 2.466 1.00 90.31 81 CYS A O 1
ATOM 590 N N . ALA A 1 82 ? -7.207 6.064 3.769 1.00 86.12 82 ALA A N 1
ATOM 591 C CA . ALA A 1 82 ? -8.505 6.352 4.385 1.00 86.12 82 ALA A CA 1
ATOM 592 C C . ALA A 1 82 ? -8.700 7.843 4.652 1.00 86.12 82 ALA A C 1
ATOM 594 O O . ALA A 1 82 ? -7.681 8.516 4.913 1.00 86.12 82 ALA A O 1
#

Sequence (82 aa):
MSYRGTAFQTKLLPGRPGKALTAQGAVAVPGLSVAVAPFGMDQGQMAKDVARIACERAEGRFNARALGRFVAGAWVFEGGCA

Foldseek 3Di:
DDDPRDDKDKDWAQDFFFWFQDPVGTDTADDTKIKMDQDDPVCVVVLLVVSQVVQVVVVWGADPRGDWDDDDRMIMGHNGTD